Protein AF-A0A660RDM8-F1 (afdb_monomer_lite)

Sequence (123 aa):
MVDLVISIFISTLLMTTLHGKVDPDMLIFAILGGVISHLFTGMRNWGRVLGMVFSLMVNLPKAVFEGFTMVFLRNDETFVIYEKRGLENILKITLTPKSVAVFEDEDGIHSHVLIPRIRRREE

Secondary structure (DSSP, 8-state):
-HHHHHHHHHHHHHHHHHHSS--HHHHHHHHHHHHHHHHHH--TTHHHHHHHHHHHHHHHHHHHHHHHHHHH---EEEEEEEE---HHHHHHHHHSTTEEEEEEETTEEEEEEEEE-------

Foldseek 3Di:
DVQLVVLLVVLLVVLCVVVVDDDPVSSVVSNVRSNVCCVPVVCPCVVVVVVLVVLLVVQQVVQVVLVVVCVVVVAWDKDKDWDADDPSVQSVQCSHHQKHFDDADPGTTIIIGTDGPPPPPPD

Radius of gyration: 20.7 Å; chains: 1; bounding box: 37×32×67 Å

pLDDT: mean 71.92, std 11.52, range [44.16, 90.06]

Structure (mmCIF, N/CA/C/O backbone):
data_AF-A0A660RDM8-F1
#
_entry.id   AF-A0A660RDM8-F1
#
loop_
_atom_site.group_PDB
_atom_site.id
_atom_site.type_symbol
_atom_site.label_atom_id
_atom_site.label_alt_id
_atom_site.label_comp_id
_atom_site.label_asym_id
_atom_site.label_entity_id
_atom_site.label_seq_id
_atom_site.pdbx_PDB_ins_code
_atom_site.Cartn_x
_atom_site.Cartn_y
_atom_site.Cartn_z
_atom_site.occupancy
_atom_site.B_iso_or_equiv
_atom_site.auth_seq_id
_atom_site.auth_comp_id
_atom_site.auth_asym_id
_atom_site.auth_atom_id
_atom_site.pdbx_PDB_model_num
ATOM 1 N N . MET A 1 1 ? 15.289 14.121 -8.879 1.00 71.06 1 MET A N 1
ATOM 2 C CA . MET A 1 1 ? 16.180 12.957 -9.098 1.00 71.06 1 MET A CA 1
ATOM 3 C C . MET A 1 1 ? 15.797 11.784 -8.200 1.00 71.06 1 MET A C 1
ATOM 5 O O . MET A 1 1 ? 15.533 10.721 -8.737 1.00 71.06 1 MET A O 1
ATOM 9 N N . VAL A 1 2 ? 15.671 11.970 -6.879 1.00 76.38 2 VAL A N 1
ATOM 10 C CA . VAL A 1 2 ? 15.235 10.905 -5.946 1.00 76.38 2 VAL A CA 1
ATOM 11 C C . VAL A 1 2 ? 13.849 10.338 -6.299 1.00 76.38 2 VAL A C 1
ATOM 13 O O . VAL A 1 2 ? 13.702 9.128 -6.417 1.00 76.38 2 VAL A O 1
ATOM 16 N N . ASP A 1 3 ? 12.861 11.192 -6.578 1.00 76.44 3 ASP A N 1
ATOM 17 C CA . ASP A 1 3 ? 11.496 10.748 -6.917 1.00 76.44 3 ASP A CA 1
ATOM 18 C C . ASP A 1 3 ? 11.413 9.938 -8.220 1.00 76.44 3 ASP A C 1
ATOM 20 O O . ASP A 1 3 ? 10.570 9.051 -8.352 1.00 76.44 3 ASP A O 1
ATOM 24 N N . LEU A 1 4 ? 12.302 10.217 -9.178 1.00 81.75 4 LEU A N 1
ATOM 25 C CA . LEU A 1 4 ? 12.405 9.460 -10.427 1.00 81.75 4 LEU A CA 1
ATOM 26 C C . LEU A 1 4 ? 12.932 8.049 -10.153 1.00 81.75 4 LEU A C 1
ATOM 28 O O . LEU A 1 4 ? 12.370 7.078 -10.647 1.00 81.75 4 LEU A O 1
ATOM 32 N N . VAL A 1 5 ? 13.972 7.936 -9.321 1.00 84.25 5 VAL A N 1
ATOM 33 C CA . VAL A 1 5 ? 14.537 6.641 -8.914 1.00 84.25 5 VAL A CA 1
ATOM 34 C C . VAL A 1 5 ? 13.493 5.810 -8.167 1.00 84.25 5 VAL A C 1
ATOM 36 O O . VAL A 1 5 ? 13.333 4.631 -8.465 1.00 84.25 5 VAL A O 1
ATOM 39 N N . ILE A 1 6 ? 12.733 6.427 -7.257 1.00 82.69 6 ILE A N 1
ATOM 40 C CA . ILE A 1 6 ? 11.640 5.760 -6.532 1.00 82.69 6 ILE A CA 1
ATOM 41 C C . ILE A 1 6 ? 10.543 5.297 -7.499 1.00 82.69 6 ILE A C 1
ATOM 43 O O . ILE A 1 6 ? 10.084 4.162 -7.404 1.00 82.69 6 ILE A O 1
ATOM 47 N N . SER A 1 7 ? 10.157 6.139 -8.460 1.00 84.25 7 SER A N 1
ATOM 48 C CA . SER A 1 7 ? 9.122 5.798 -9.447 1.00 84.25 7 SER A CA 1
ATOM 49 C C . SER A 1 7 ? 9.547 4.624 -10.335 1.00 84.25 7 SER A C 1
ATOM 51 O O . SER A 1 7 ? 8.758 3.708 -10.562 1.00 84.25 7 SER A O 1
ATOM 53 N N . ILE A 1 8 ? 10.807 4.607 -10.788 1.00 88.38 8 ILE A N 1
ATOM 54 C CA . ILE A 1 8 ? 11.383 3.482 -11.538 1.00 88.38 8 ILE A CA 1
ATOM 55 C C . ILE A 1 8 ? 11.420 2.227 -10.672 1.00 88.38 8 ILE A C 1
ATOM 57 O O . ILE A 1 8 ? 10.969 1.178 -11.113 1.00 88.38 8 ILE A O 1
ATOM 61 N N . PHE A 1 9 ? 11.881 2.328 -9.426 1.00 88.00 9 PHE A N 1
ATOM 62 C CA . PHE A 1 9 ? 11.943 1.187 -8.518 1.00 88.00 9 PHE A CA 1
ATOM 63 C C . PHE A 1 9 ? 10.568 0.547 -8.286 1.00 88.00 9 PHE A C 1
ATOM 65 O O . PHE A 1 9 ? 10.429 -0.670 -8.394 1.00 88.00 9 PHE A O 1
ATOM 72 N N . ILE A 1 10 ? 9.542 1.356 -8.017 1.00 85.81 10 ILE A N 1
ATOM 73 C CA . ILE A 1 10 ? 8.173 0.874 -7.798 1.00 85.81 10 ILE A CA 1
ATOM 74 C C . ILE A 1 10 ? 7.599 0.265 -9.076 1.00 85.81 10 ILE A C 1
ATOM 76 O O . ILE A 1 10 ? 6.976 -0.794 -9.017 1.00 85.81 10 ILE A O 1
ATOM 80 N N . SER A 1 11 ? 7.831 0.892 -10.232 1.00 86.50 11 SER A N 1
ATOM 81 C CA . SER A 1 11 ? 7.377 0.354 -11.515 1.00 86.50 11 SER A CA 1
ATOM 82 C C . SER A 1 11 ? 8.023 -0.999 -11.818 1.00 86.50 11 SER A C 1
ATOM 84 O O . SER A 1 11 ? 7.318 -1.933 -12.199 1.00 86.50 11 SER A O 1
ATOM 86 N N . THR A 1 12 ? 9.323 -1.147 -11.550 1.00 89.62 12 THR A N 1
ATOM 87 C CA . THR A 1 12 ? 10.030 -2.429 -11.655 1.00 89.62 12 THR A CA 1
ATOM 88 C C . THR A 1 12 ? 9.482 -3.455 -10.682 1.00 89.62 12 THR A C 1
ATOM 90 O O . THR A 1 12 ? 9.180 -4.566 -11.100 1.00 89.62 12 THR A O 1
ATOM 93 N N . LEU A 1 13 ? 9.283 -3.102 -9.412 1.00 89.19 13 LEU A N 1
ATOM 94 C CA . LEU A 1 13 ? 8.731 -4.024 -8.420 1.00 89.19 13 LEU A CA 1
ATOM 95 C C . LEU A 1 13 ? 7.342 -4.537 -8.835 1.00 89.19 13 LEU A C 1
ATOM 97 O O . LEU A 1 13 ? 7.088 -5.743 -8.789 1.00 89.19 13 LEU A O 1
ATOM 101 N N . LEU A 1 14 ? 6.461 -3.636 -9.278 1.00 86.50 14 LEU A N 1
ATOM 102 C CA . LEU A 1 14 ? 5.115 -3.974 -9.742 1.00 86.50 14 LEU A CA 1
ATOM 103 C C . LEU A 1 14 ? 5.157 -4.866 -10.980 1.00 86.50 14 LEU A C 1
ATOM 105 O O . LEU A 1 14 ? 4.501 -5.905 -11.000 1.00 86.50 14 LEU A O 1
ATOM 109 N N . MET A 1 15 ? 5.954 -4.500 -11.986 1.00 85.75 15 MET A N 1
ATOM 110 C CA . MET A 1 15 ? 6.081 -5.297 -13.202 1.00 85.75 15 MET A CA 1
ATOM 111 C C . MET A 1 15 ? 6.675 -6.675 -12.915 1.00 85.75 15 MET A C 1
ATOM 113 O O . MET A 1 15 ? 6.198 -7.650 -13.486 1.00 85.75 15 MET A O 1
ATOM 117 N N . THR A 1 16 ? 7.654 -6.790 -12.009 1.00 87.62 16 THR A N 1
ATOM 118 C CA . THR A 1 16 ? 8.267 -8.084 -11.663 1.00 87.62 16 THR A CA 1
ATOM 119 C C . THR A 1 16 ? 7.253 -8.972 -10.962 1.00 87.62 16 THR A C 1
ATOM 121 O O . THR A 1 16 ? 7.149 -10.157 -11.263 1.00 87.62 16 THR A O 1
ATOM 124 N N . THR A 1 17 ? 6.466 -8.390 -10.055 1.00 87.12 17 THR A N 1
ATOM 125 C CA . THR A 1 17 ? 5.394 -9.103 -9.353 1.00 87.12 17 THR A CA 1
ATOM 126 C C . THR A 1 17 ? 4.307 -9.570 -10.326 1.00 87.12 17 THR A C 1
ATOM 128 O O . THR A 1 17 ? 3.791 -10.673 -10.177 1.00 87.12 17 THR A O 1
ATOM 131 N N . LEU A 1 18 ? 3.984 -8.766 -11.346 1.00 86.62 18 LEU A N 1
ATOM 132 C CA . LEU A 1 18 ? 2.942 -9.078 -12.326 1.00 86.62 18 LEU A CA 1
ATOM 133 C C . LEU A 1 18 ? 3.393 -10.115 -13.368 1.00 86.62 18 LEU A C 1
ATOM 135 O O . LEU A 1 18 ? 2.627 -11.009 -13.713 1.00 86.62 18 LEU A O 1
ATOM 139 N N . HIS A 1 19 ? 4.628 -10.004 -13.866 1.00 84.56 19 HIS A N 1
ATOM 140 C CA . HIS A 1 19 ? 5.195 -10.943 -14.841 1.00 84.56 19 HIS A CA 1
ATOM 141 C C . HIS A 1 19 ? 5.694 -12.244 -14.200 1.00 84.56 19 HIS A C 1
ATOM 143 O O . HIS A 1 19 ? 5.790 -13.264 -14.880 1.00 84.56 19 HIS A O 1
ATOM 149 N N . GLY A 1 20 ? 6.053 -12.226 -12.913 1.00 83.69 20 GLY A N 1
ATOM 150 C CA . GLY A 1 20 ? 6.585 -13.385 -12.189 1.00 83.69 20 GLY A CA 1
ATOM 151 C C . GLY A 1 20 ? 7.969 -13.857 -12.660 1.00 83.69 20 GLY A C 1
ATOM 152 O O . GLY A 1 20 ? 8.469 -14.869 -12.171 1.00 83.69 20 GLY A O 1
ATOM 153 N N . LYS A 1 21 ? 8.592 -13.145 -13.607 1.00 82.62 21 LYS A N 1
ATOM 154 C CA . LYS A 1 21 ? 9.926 -13.405 -14.162 1.00 82.62 21 LYS A CA 1
ATOM 155 C C . LYS A 1 21 ? 10.639 -12.088 -14.436 1.00 82.62 21 LYS A C 1
ATOM 157 O O . LYS A 1 21 ? 9.997 -11.069 -14.689 1.00 82.62 21 LYS A O 1
ATOM 162 N N . VAL A 1 22 ? 11.967 -12.128 -14.370 1.00 83.88 22 VAL A N 1
ATOM 163 C CA . VAL A 1 22 ? 12.829 -10.981 -14.664 1.00 83.88 22 VAL A CA 1
ATOM 164 C C . VAL A 1 22 ? 13.511 -11.237 -15.999 1.00 83.88 22 VAL A C 1
ATOM 166 O O . VAL A 1 22 ? 14.522 -11.933 -16.056 1.00 83.88 22 VAL A O 1
ATOM 169 N N . ASP A 1 23 ? 12.940 -10.665 -17.055 1.00 88.56 23 ASP A N 1
ATOM 170 C CA . ASP A 1 23 ? 13.485 -10.704 -18.411 1.00 88.56 23 ASP A CA 1
ATOM 171 C C . ASP A 1 23 ? 13.974 -9.301 -18.829 1.00 88.56 23 ASP A C 1
ATOM 173 O O . ASP A 1 23 ? 13.461 -8.293 -18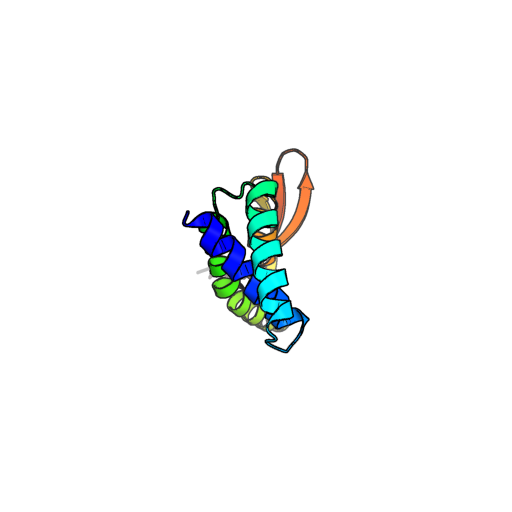.325 1.00 88.56 23 ASP A O 1
ATOM 177 N N . PRO A 1 24 ? 14.950 -9.188 -19.751 1.00 88.31 24 PRO A N 1
ATOM 178 C CA . PRO A 1 24 ? 15.484 -7.894 -20.186 1.00 88.31 24 PRO A CA 1
ATOM 179 C C . PRO A 1 24 ? 14.408 -6.945 -20.729 1.00 88.31 24 PRO A C 1
ATOM 181 O O . PRO A 1 24 ? 14.408 -5.759 -20.404 1.00 88.31 24 PRO A O 1
ATOM 184 N N . ASP A 1 25 ? 13.451 -7.475 -21.490 1.00 87.31 25 ASP A N 1
ATOM 185 C CA . ASP A 1 25 ? 12.360 -6.692 -22.075 1.00 87.31 25 ASP A CA 1
ATOM 186 C C . ASP A 1 25 ? 11.453 -6.113 -20.984 1.00 87.31 25 ASP A C 1
ATOM 188 O O . ASP A 1 25 ? 11.090 -4.937 -21.008 1.00 87.31 25 ASP A O 1
ATOM 192 N N . MET A 1 26 ? 11.154 -6.917 -19.964 1.00 87.81 26 MET A N 1
ATOM 193 C CA . MET A 1 26 ? 10.361 -6.513 -18.808 1.00 87.81 26 MET A CA 1
ATOM 194 C C . MET A 1 26 ? 11.046 -5.386 -18.016 1.00 87.81 26 MET A C 1
ATOM 196 O O . MET A 1 26 ? 10.378 -4.427 -17.620 1.00 87.81 26 MET A O 1
ATOM 200 N N . LEU A 1 27 ? 12.372 -5.442 -17.845 1.00 88.62 27 LEU A N 1
ATOM 201 C CA . LEU A 1 27 ? 13.138 -4.363 -17.211 1.00 88.62 27 LEU A CA 1
ATOM 202 C C . LEU A 1 27 ? 13.059 -3.058 -18.013 1.00 88.62 27 LEU A C 1
ATOM 204 O O . LEU A 1 27 ? 12.904 -1.986 -17.427 1.00 88.62 27 LEU A O 1
ATOM 208 N N . ILE A 1 28 ? 13.113 -3.137 -19.344 1.00 90.06 28 ILE A N 1
ATOM 209 C CA . ILE A 1 28 ? 12.980 -1.969 -20.224 1.00 90.06 28 ILE A CA 1
ATOM 210 C C . ILE A 1 28 ? 11.582 -1.352 -20.084 1.00 90.06 28 ILE A C 1
ATOM 212 O O . ILE A 1 28 ? 11.464 -0.139 -19.884 1.00 90.06 28 ILE A O 1
ATOM 216 N N . PHE A 1 29 ? 10.526 -2.172 -20.116 1.00 87.12 29 PHE A N 1
ATOM 217 C CA . PHE A 1 29 ? 9.149 -1.706 -19.921 1.00 87.12 29 PHE A CA 1
ATOM 218 C C . PHE A 1 29 ? 8.919 -1.106 -18.533 1.00 87.12 29 PHE A C 1
ATOM 220 O O . PHE A 1 29 ? 8.217 -0.104 -18.413 1.00 87.12 29 PHE A O 1
ATOM 227 N N . ALA A 1 30 ? 9.536 -1.664 -17.492 1.00 88.56 30 ALA A N 1
ATOM 228 C CA . ALA A 1 30 ? 9.476 -1.117 -16.144 1.00 88.56 30 ALA A CA 1
ATOM 229 C C . ALA A 1 30 ? 10.171 0.247 -16.021 1.00 88.56 30 ALA A C 1
ATOM 231 O O . ALA A 1 30 ? 9.628 1.169 -15.416 1.00 88.56 30 ALA A O 1
ATOM 232 N N . ILE A 1 31 ? 11.350 0.412 -16.626 1.00 89.69 31 ILE A N 1
ATOM 233 C CA . ILE A 1 31 ? 12.058 1.698 -16.621 1.00 89.69 31 ILE A CA 1
ATOM 234 C C . ILE A 1 31 ? 11.244 2.750 -17.382 1.00 89.69 31 ILE A C 1
ATOM 236 O O . ILE A 1 31 ? 11.030 3.846 -16.864 1.00 89.69 31 ILE A O 1
ATOM 240 N N . LEU A 1 32 ? 10.731 2.409 -18.569 1.00 88.00 32 LEU A N 1
ATOM 241 C CA . LEU A 1 32 ? 9.844 3.280 -19.346 1.00 88.00 32 LEU A CA 1
ATOM 242 C C . LEU A 1 32 ? 8.585 3.649 -18.554 1.00 88.00 32 LEU A C 1
ATOM 244 O O . LEU A 1 32 ? 8.241 4.827 -18.468 1.00 88.00 32 LEU A O 1
ATOM 248 N N . GLY A 1 33 ? 7.938 2.669 -17.923 1.00 84.50 33 GLY A N 1
ATOM 249 C CA . GLY A 1 33 ? 6.767 2.872 -17.072 1.00 84.50 33 GLY A CA 1
ATOM 250 C C . GLY A 1 33 ? 7.055 3.796 -15.891 1.00 84.50 33 GLY A C 1
ATOM 251 O O . GLY A 1 33 ? 6.281 4.713 -15.628 1.00 84.50 33 GLY A O 1
ATOM 252 N N . GLY A 1 34 ? 8.199 3.629 -15.228 1.00 85.00 34 GLY A N 1
ATOM 253 C CA . GLY A 1 34 ? 8.638 4.488 -14.131 1.00 85.00 34 GLY A CA 1
ATOM 254 C C . GLY A 1 34 ? 8.918 5.929 -14.556 1.00 85.00 34 GLY A C 1
ATOM 255 O O . GLY A 1 34 ? 8.526 6.861 -13.852 1.00 85.00 34 GLY A O 1
ATOM 256 N N . VAL A 1 35 ? 9.546 6.128 -15.720 1.00 86.00 35 VAL A N 1
ATOM 257 C CA . VAL A 1 35 ? 9.805 7.460 -16.294 1.00 86.00 35 VAL A CA 1
ATOM 258 C C . VAL A 1 35 ? 8.496 8.142 -16.696 1.00 86.00 35 VAL A C 1
ATOM 260 O O . VAL A 1 35 ? 8.271 9.293 -16.323 1.00 86.00 35 VAL A O 1
ATOM 263 N N . ILE A 1 36 ? 7.606 7.435 -17.398 1.00 83.88 36 ILE A N 1
ATOM 264 C CA . ILE A 1 36 ? 6.284 7.948 -17.786 1.00 83.88 36 ILE A CA 1
ATOM 265 C C . ILE A 1 36 ? 5.475 8.282 -16.530 1.00 83.88 36 ILE A C 1
ATOM 267 O O . ILE A 1 36 ? 4.978 9.396 -16.395 1.00 83.88 36 ILE A O 1
ATOM 271 N N . SER A 1 37 ? 5.408 7.370 -15.560 1.00 78.44 37 SER A N 1
ATOM 272 C CA . SER A 1 37 ? 4.720 7.615 -14.293 1.00 78.44 37 SER A CA 1
ATOM 273 C C . SER A 1 37 ? 5.276 8.856 -13.605 1.00 78.44 37 SER A C 1
ATOM 275 O O . SER A 1 37 ? 4.496 9.699 -13.180 1.00 78.44 37 SER A O 1
ATOM 277 N N . HIS A 1 38 ? 6.597 9.035 -13.541 1.00 79.75 38 HIS A N 1
ATOM 278 C CA . HIS A 1 38 ? 7.202 10.221 -12.934 1.00 79.75 38 HIS A CA 1
ATOM 279 C C . HIS A 1 38 ? 6.783 11.526 -13.632 1.00 79.75 38 HIS A C 1
ATOM 281 O O . HIS A 1 38 ? 6.434 12.495 -12.956 1.00 79.75 38 HIS A O 1
ATOM 287 N N . LEU A 1 39 ? 6.773 11.538 -14.969 1.00 80.38 39 LEU A N 1
ATOM 288 C CA . LEU A 1 39 ? 6.391 12.704 -15.769 1.00 80.38 39 LEU A CA 1
ATOM 289 C C . LEU A 1 39 ? 4.904 13.061 -15.624 1.00 80.38 39 LEU A C 1
ATOM 291 O O . LEU A 1 39 ? 4.570 14.241 -15.574 1.00 80.38 39 LEU A O 1
ATOM 295 N N . PHE A 1 40 ? 4.022 12.062 -15.535 1.00 74.00 40 PHE A N 1
ATOM 296 C CA . PHE A 1 40 ? 2.570 12.274 -15.508 1.00 74.00 40 PHE A CA 1
ATOM 297 C C . PHE A 1 40 ? 1.977 12.395 -14.100 1.00 74.00 40 PHE A C 1
ATOM 299 O O . PHE A 1 40 ? 0.990 13.103 -13.92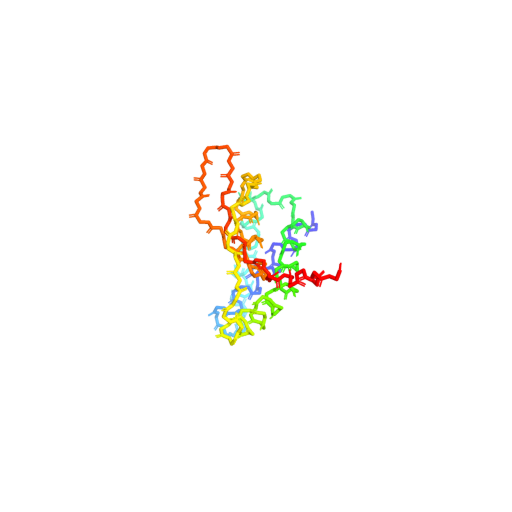0 1.00 74.00 40 PHE A O 1
ATOM 306 N N . THR A 1 41 ? 2.543 11.728 -13.090 1.00 68.44 41 THR A N 1
ATOM 307 C CA . THR A 1 41 ? 1.962 11.730 -11.734 1.00 68.44 41 THR A CA 1
ATOM 308 C C . THR A 1 41 ? 2.491 12.834 -10.833 1.00 68.44 41 THR A C 1
ATOM 310 O O . THR A 1 41 ? 1.856 13.111 -9.818 1.00 68.44 41 THR A O 1
ATOM 313 N N . GLY A 1 42 ? 3.620 13.480 -11.165 1.00 59.44 42 GLY A N 1
ATOM 314 C CA . GLY A 1 42 ? 4.143 14.622 -10.401 1.00 59.44 42 GLY A CA 1
ATOM 315 C C . GLY A 1 42 ? 4.197 14.382 -8.885 1.00 59.44 42 GLY A C 1
ATOM 316 O O . GLY A 1 42 ? 4.047 15.325 -8.105 1.00 59.44 42 GLY A O 1
ATOM 317 N N . MET A 1 43 ? 4.334 13.119 -8.452 1.00 59.09 43 MET A N 1
ATOM 318 C CA . MET A 1 43 ? 4.190 12.709 -7.056 1.00 59.09 43 MET A CA 1
ATOM 319 C C . MET A 1 43 ? 5.380 13.226 -6.247 1.00 59.09 43 MET A C 1
ATOM 321 O O . MET A 1 43 ? 6.399 12.564 -6.085 1.00 59.09 43 MET A O 1
ATOM 325 N N . ARG A 1 44 ? 5.237 14.448 -5.734 1.00 59.81 44 ARG A N 1
ATOM 326 C CA . ARG A 1 44 ? 6.275 15.179 -4.995 1.00 59.81 44 ARG A CA 1
ATOM 327 C C . ARG A 1 44 ? 6.418 14.732 -3.531 1.00 59.81 44 ARG A C 1
ATOM 329 O O . ARG A 1 44 ? 7.281 15.237 -2.828 1.00 59.81 44 ARG A O 1
ATOM 336 N N . ASN A 1 45 ? 5.578 13.803 -3.058 1.00 66.12 45 ASN A N 1
ATOM 337 C CA . ASN A 1 45 ? 5.473 13.422 -1.641 1.00 66.12 45 ASN A CA 1
ATOM 338 C C . ASN A 1 45 ? 5.494 11.900 -1.408 1.00 66.12 45 ASN A C 1
ATOM 340 O O . ASN A 1 45 ? 4.734 11.389 -0.581 1.00 66.12 45 ASN A O 1
ATOM 344 N N . TRP A 1 46 ? 6.381 11.166 -2.085 1.00 67.50 46 TRP A N 1
ATOM 345 C CA . TRP A 1 46 ? 6.576 9.729 -1.837 1.00 67.50 46 TRP A CA 1
ATOM 346 C C . TRP A 1 46 ? 6.833 9.399 -0.361 1.00 67.50 46 TRP A C 1
ATOM 348 O O . TRP A 1 46 ? 6.347 8.384 0.128 1.00 67.50 46 TRP A O 1
ATOM 358 N N . GLY A 1 47 ? 7.494 10.289 0.387 1.00 68.56 47 GLY A N 1
ATOM 359 C CA . GLY A 1 47 ? 7.690 10.123 1.831 1.00 68.56 47 GLY A CA 1
ATOM 360 C C . GLY A 1 47 ? 6.383 10.030 2.632 1.00 68.56 47 GLY A C 1
ATOM 361 O O . GLY A 1 47 ? 6.290 9.225 3.556 1.00 68.56 47 GLY A O 1
ATOM 362 N N . ARG A 1 48 ? 5.341 10.786 2.253 1.00 70.69 48 ARG A N 1
ATOM 363 C CA . ARG A 1 48 ? 4.024 10.713 2.912 1.00 70.69 48 ARG A CA 1
ATOM 364 C C . ARG A 1 48 ? 3.324 9.391 2.592 1.00 70.69 48 ARG A C 1
ATOM 366 O O . ARG A 1 48 ? 2.790 8.759 3.496 1.00 70.69 48 ARG A O 1
ATOM 373 N N . VAL A 1 49 ? 3.377 8.955 1.332 1.00 70.12 49 VAL A N 1
ATOM 374 C CA . VAL A 1 49 ? 2.780 7.684 0.887 1.00 70.12 49 VAL A CA 1
ATOM 375 C C . VAL A 1 49 ? 3.461 6.497 1.568 1.00 70.12 49 VAL A C 1
ATOM 377 O O . VAL A 1 49 ? 2.784 5.638 2.122 1.00 70.12 49 VAL A O 1
ATOM 380 N N . LEU A 1 50 ? 4.795 6.475 1.606 1.00 73.88 50 LEU A N 1
ATOM 381 C CA . LEU A 1 50 ? 5.562 5.429 2.286 1.00 73.88 50 LEU A CA 1
ATOM 382 C C . LEU A 1 50 ? 5.286 5.397 3.794 1.00 73.88 50 LEU A C 1
ATOM 384 O O . LEU A 1 50 ? 5.102 4.319 4.354 1.00 73.88 50 LEU A O 1
ATOM 388 N N . GLY A 1 51 ? 5.192 6.563 4.441 1.00 75.88 51 GLY A N 1
ATOM 389 C CA . GLY A 1 51 ? 4.805 6.654 5.851 1.00 75.88 51 GLY A CA 1
ATOM 390 C C . GLY A 1 51 ? 3.399 6.107 6.113 1.00 75.88 51 GLY A C 1
ATOM 391 O O . GLY A 1 51 ? 3.184 5.399 7.097 1.00 75.88 51 GLY A O 1
ATOM 392 N N . MET A 1 52 ? 2.453 6.368 5.205 1.00 73.75 52 MET A N 1
ATOM 393 C CA . MET A 1 52 ? 1.103 5.809 5.269 1.00 73.75 52 MET A CA 1
ATOM 394 C C . MET A 1 52 ? 1.124 4.283 5.121 1.00 73.75 52 MET A C 1
ATOM 396 O O . MET A 1 52 ? 0.557 3.594 5.962 1.00 73.75 52 MET A O 1
ATOM 400 N N . VAL A 1 53 ? 1.822 3.745 4.114 1.00 77.81 53 VAL A N 1
ATOM 401 C CA . VAL A 1 53 ? 1.943 2.291 3.889 1.00 77.81 53 VAL A CA 1
ATOM 402 C C . VAL A 1 53 ? 2.577 1.594 5.092 1.00 77.81 53 VAL A C 1
ATOM 404 O O . VAL A 1 53 ? 2.075 0.563 5.534 1.00 77.81 53 VAL A O 1
ATOM 407 N N . PHE A 1 54 ? 3.640 2.165 5.660 1.00 79.00 54 PHE A N 1
ATOM 408 C CA . PHE A 1 54 ? 4.285 1.617 6.851 1.00 79.00 54 PHE A CA 1
ATOM 409 C C . PHE A 1 54 ? 3.341 1.611 8.059 1.00 79.00 54 PHE A C 1
ATOM 411 O O . PHE A 1 54 ? 3.199 0.587 8.724 1.00 79.00 54 PHE A O 1
ATOM 418 N N . SER A 1 55 ? 2.646 2.726 8.310 1.00 76.31 55 SER A N 1
ATOM 419 C CA . SER A 1 55 ? 1.644 2.814 9.378 1.00 76.31 55 SER A CA 1
ATOM 420 C C . SER A 1 55 ? 0.541 1.766 9.205 1.00 76.31 55 SER A C 1
ATOM 422 O O . SER A 1 55 ? 0.172 1.089 10.164 1.00 76.31 55 SER A O 1
ATOM 424 N N . LEU A 1 56 ? 0.061 1.563 7.975 1.00 78.25 56 LEU A N 1
ATOM 425 C CA . LEU A 1 56 ? -0.924 0.527 7.677 1.00 78.25 56 LEU A CA 1
ATOM 426 C C . LEU A 1 56 ? -0.367 -0.873 7.938 1.00 78.25 56 LEU A C 1
ATOM 428 O O . LEU A 1 56 ? -1.016 -1.646 8.629 1.00 78.25 56 LEU A O 1
ATOM 432 N N . MET A 1 57 ? 0.839 -1.193 7.465 1.00 78.81 57 MET A N 1
ATOM 433 C CA . MET A 1 57 ? 1.465 -2.508 7.668 1.00 78.81 57 MET A CA 1
ATOM 434 C C . MET A 1 57 ? 1.691 -2.853 9.144 1.00 78.81 57 MET A C 1
ATOM 436 O O . MET A 1 57 ? 1.591 -4.019 9.511 1.00 78.81 57 MET A O 1
ATOM 440 N N . VAL A 1 58 ? 1.980 -1.864 9.995 1.00 79.38 58 VAL A N 1
ATOM 441 C CA . VAL A 1 58 ? 2.156 -2.077 11.441 1.00 79.38 58 VAL A CA 1
ATOM 442 C C . VAL A 1 58 ? 0.812 -2.261 12.152 1.00 79.38 58 VAL A C 1
ATOM 444 O O . VAL A 1 58 ? 0.702 -3.087 13.058 1.00 7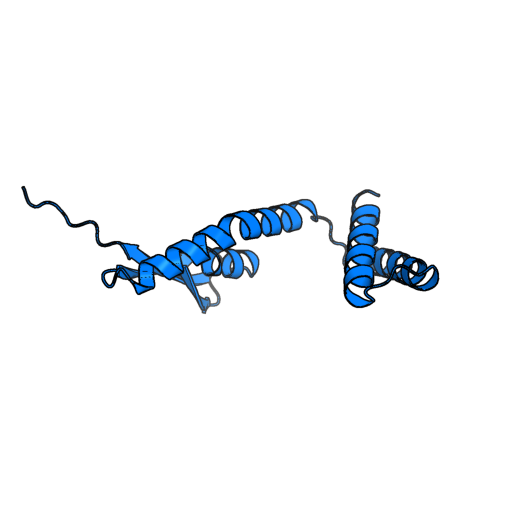9.38 58 VAL A O 1
ATOM 447 N N . ASN A 1 59 ? -0.221 -1.522 11.742 1.00 73.94 59 ASN A N 1
ATOM 448 C CA . ASN A 1 59 ? -1.530 -1.560 12.396 1.00 73.94 59 ASN A CA 1
ATOM 449 C C . ASN A 1 59 ? -2.422 -2.716 11.912 1.00 73.94 59 ASN A C 1
ATOM 451 O O . ASN A 1 59 ? -3.197 -3.243 12.711 1.00 73.94 59 ASN A O 1
ATOM 455 N N . LEU A 1 60 ? -2.273 -3.167 10.659 1.00 78.06 60 LEU A N 1
ATOM 456 C CA . LEU A 1 60 ? -3.091 -4.232 10.061 1.00 78.06 60 LEU A CA 1
ATOM 457 C C . LEU A 1 60 ? -3.076 -5.534 10.879 1.00 78.06 60 LEU A C 1
ATOM 459 O O . LEU A 1 60 ? -4.149 -6.046 11.193 1.00 78.06 60 LEU A O 1
ATOM 463 N N . PRO A 1 61 ? -1.908 -6.092 11.267 1.00 79.62 61 PRO A N 1
ATOM 464 C CA . PRO A 1 61 ? -1.868 -7.354 11.997 1.00 79.62 61 PRO A CA 1
ATOM 465 C C . PRO A 1 61 ? -2.558 -7.225 13.353 1.00 79.62 61 PRO A C 1
ATOM 467 O O . PRO A 1 61 ? -3.346 -8.087 13.732 1.00 79.62 61 PRO A O 1
ATOM 470 N N . LYS A 1 62 ? -2.320 -6.112 14.058 1.00 77.62 62 LYS A N 1
ATOM 471 C CA . LYS A 1 62 ? -2.970 -5.819 15.338 1.00 77.62 62 LYS A CA 1
ATOM 472 C C . LYS A 1 62 ? -4.489 -5.716 15.178 1.00 77.62 62 LYS A C 1
ATOM 474 O O . LYS A 1 62 ? -5.213 -6.273 15.997 1.00 77.62 62 LYS A O 1
ATOM 479 N N . ALA A 1 63 ? -4.965 -5.077 14.108 1.00 71.62 63 ALA A N 1
ATOM 480 C CA . ALA A 1 63 ? -6.390 -4.961 13.808 1.00 71.62 63 ALA A CA 1
ATOM 481 C C . ALA A 1 63 ? -7.035 -6.324 13.542 1.00 71.62 63 ALA A C 1
ATOM 483 O O . ALA A 1 63 ? -8.115 -6.597 14.060 1.00 71.62 63 ALA A O 1
ATOM 484 N N . VAL A 1 64 ? -6.348 -7.209 12.816 1.00 77.44 64 VAL A N 1
ATOM 485 C CA . VAL A 1 64 ? -6.811 -8.583 12.575 1.00 77.44 64 VAL A CA 1
ATOM 486 C C . VAL A 1 64 ? -6.871 -9.382 13.880 1.00 77.44 64 VAL A C 1
ATOM 488 O O . VAL A 1 64 ? -7.887 -10.015 14.157 1.00 77.44 64 VAL A O 1
ATOM 491 N N . PHE A 1 65 ? -5.825 -9.332 14.712 1.00 78.06 65 PHE A N 1
ATOM 492 C CA . PHE A 1 65 ? -5.800 -10.049 15.992 1.00 78.06 65 PHE A CA 1
ATOM 493 C C . PHE A 1 65 ? -6.876 -9.556 16.964 1.00 78.06 65 PHE A C 1
ATOM 495 O O . PHE A 1 65 ? -7.570 -10.371 17.569 1.00 78.06 65 PHE A O 1
ATOM 502 N N . GLU A 1 66 ? -7.046 -8.242 17.106 1.00 69.38 66 GLU A N 1
ATOM 503 C CA . GLU A 1 66 ? -8.094 -7.676 17.960 1.00 69.38 66 GLU A CA 1
ATOM 504 C C . GLU A 1 66 ? -9.499 -7.930 17.398 1.00 69.38 66 GLU A C 1
ATOM 506 O O . GLU A 1 66 ? -10.414 -8.225 18.161 1.00 69.38 66 GLU A O 1
ATOM 511 N N . GLY A 1 67 ? -9.670 -7.917 16.073 1.00 64.38 67 GLY A N 1
ATOM 512 C CA . GLY A 1 67 ? -10.918 -8.332 15.433 1.00 64.38 67 GLY A CA 1
ATOM 513 C C . GLY A 1 67 ? -11.275 -9.786 15.752 1.00 64.38 67 GLY A C 1
ATOM 514 O O . GLY A 1 67 ? -12.420 -10.082 16.091 1.00 64.38 67 GLY A O 1
ATOM 515 N N . PHE A 1 68 ? -10.291 -10.692 15.740 1.00 68.00 68 PHE A N 1
ATOM 516 C CA . PHE A 1 68 ? -10.493 -12.080 16.160 1.00 68.00 68 PHE A CA 1
ATOM 517 C C . PHE A 1 68 ? -10.893 -12.191 17.634 1.00 68.00 68 PHE A C 1
ATOM 519 O O . PHE A 1 68 ? -11.827 -12.926 17.943 1.00 68.00 68 PHE A O 1
ATOM 526 N N . THR A 1 69 ? -10.240 -11.471 18.553 1.00 67.44 69 THR A N 1
ATOM 527 C CA . THR A 1 69 ? -10.586 -11.543 19.987 1.00 67.44 69 THR A CA 1
ATOM 528 C C . THR A 1 69 ? -11.964 -10.956 20.291 1.00 67.44 69 THR A C 1
ATOM 530 O O . THR A 1 69 ? -12.651 -11.455 21.182 1.00 67.44 69 THR A O 1
ATOM 533 N N . MET A 1 70 ? -12.419 -9.969 19.518 1.00 63.53 70 MET A N 1
ATOM 534 C CA . MET A 1 70 ? -13.763 -9.390 19.626 1.00 63.53 70 MET A CA 1
ATOM 535 C C . MET A 1 70 ? -14.883 -10.357 19.243 1.00 63.53 70 MET A C 1
ATOM 537 O O . MET A 1 70 ? -15.936 -10.333 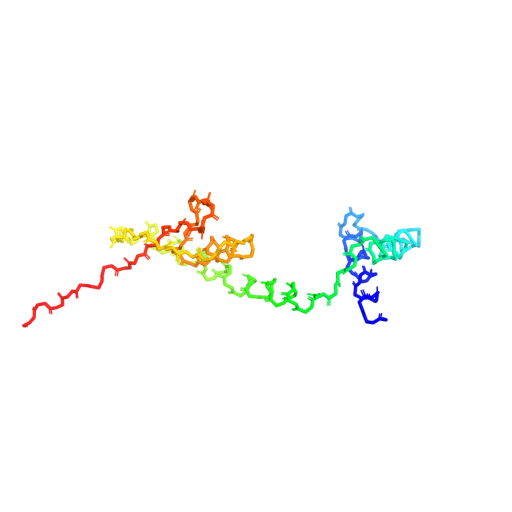19.873 1.00 63.53 70 MET A O 1
ATOM 541 N N . VAL A 1 71 ? -14.660 -11.266 18.286 1.00 63.47 71 VAL A N 1
ATOM 542 C CA . VAL A 1 71 ? -15.631 -12.338 17.982 1.00 63.47 71 VAL A CA 1
ATOM 543 C C . VAL A 1 71 ? -15.911 -13.196 19.226 1.00 63.47 71 VAL A C 1
ATOM 545 O O . VAL A 1 71 ? -17.025 -13.690 19.404 1.00 63.47 71 VAL A O 1
ATOM 548 N N . PHE A 1 72 ? -14.929 -13.327 20.124 1.00 60.59 72 PHE A N 1
ATOM 549 C CA . PHE A 1 72 ? -15.060 -14.075 21.376 1.00 60.59 72 PHE A CA 1
ATOM 550 C C . PHE A 1 72 ? -15.509 -13.213 22.572 1.00 60.59 72 PHE A C 1
ATOM 552 O O . PHE A 1 72 ? -16.068 -13.747 23.531 1.00 60.59 72 PHE A O 1
ATOM 559 N N . LEU A 1 73 ? -15.316 -11.890 22.529 1.00 59.34 73 LEU A N 1
ATOM 560 C CA . LEU A 1 73 ? -15.657 -10.940 23.595 1.00 59.34 73 LEU A CA 1
ATOM 561 C C . LEU A 1 73 ? -16.897 -10.119 23.205 1.00 59.34 73 LEU A C 1
ATOM 563 O O . LEU A 1 73 ? -16.822 -9.007 22.700 1.00 59.34 73 LEU A O 1
ATOM 567 N N . ARG A 1 74 ? -18.078 -10.692 23.450 1.00 55.03 74 ARG A N 1
ATOM 568 C CA . ARG A 1 74 ? -19.394 -10.167 23.044 1.00 55.03 74 ARG A CA 1
ATOM 569 C C . ARG A 1 74 ? -19.900 -9.011 23.930 1.00 55.03 74 ARG A C 1
ATOM 571 O O . ARG A 1 74 ? -20.986 -9.130 24.495 1.00 55.03 74 ARG A O 1
ATOM 578 N N . ASN A 1 75 ? -19.121 -7.946 24.142 1.00 53.75 75 ASN A N 1
ATOM 579 C CA . ASN A 1 75 ? -19.506 -6.911 25.118 1.00 53.75 75 ASN A CA 1
ATOM 580 C C . ASN A 1 75 ? -19.017 -5.480 24.826 1.00 53.75 75 ASN A C 1
ATOM 582 O O . ASN A 1 75 ? -18.647 -4.757 25.755 1.00 53.75 75 ASN A O 1
ATOM 586 N N . A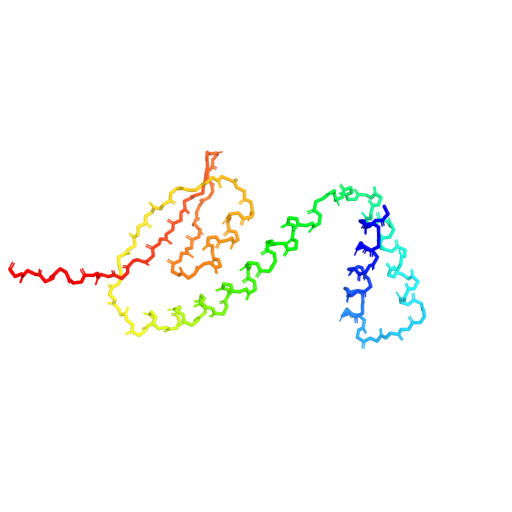SP A 1 76 ? -19.048 -5.061 23.561 1.00 57.97 76 ASP A N 1
ATOM 587 C CA . ASP A 1 76 ? -18.535 -3.749 23.153 1.00 57.97 76 ASP A CA 1
ATOM 588 C C . ASP A 1 76 ? -19.667 -2.798 22.728 1.00 57.97 76 ASP A C 1
ATOM 590 O O . ASP A 1 76 ? -20.621 -3.192 22.055 1.00 57.97 76 ASP A O 1
ATOM 594 N N . GLU A 1 77 ? -19.560 -1.534 23.149 1.00 57.22 77 GLU A N 1
ATOM 595 C CA . GLU A 1 77 ? -20.461 -0.446 22.756 1.00 57.22 77 GLU A CA 1
ATOM 596 C C . GLU A 1 77 ? -19.893 0.267 21.519 1.00 57.22 77 GLU A C 1
ATOM 598 O O . GLU A 1 77 ? -18.685 0.499 21.421 1.00 57.22 77 GLU A O 1
ATOM 603 N N . THR A 1 78 ? -20.761 0.606 20.562 1.00 56.31 78 THR A N 1
ATOM 604 C CA . THR A 1 78 ? -20.389 1.320 19.332 1.00 56.31 78 THR A CA 1
ATOM 605 C C . THR A 1 78 ? -20.599 2.823 19.485 1.00 56.31 78 THR A C 1
ATOM 607 O O . THR A 1 78 ? -21.722 3.262 19.733 1.00 56.31 78 THR A O 1
ATOM 610 N N . PHE A 1 79 ? -19.549 3.607 19.252 1.00 59.28 79 PHE A N 1
ATOM 611 C CA . PHE A 1 79 ? -19.581 5.071 19.242 1.00 59.28 79 PHE A CA 1
ATOM 612 C C . PHE A 1 79 ? -19.358 5.605 17.831 1.00 59.28 79 PHE A C 1
ATOM 614 O O . PHE A 1 79 ? -18.609 5.004 17.065 1.00 59.28 79 PHE A O 1
ATOM 621 N N . VAL A 1 80 ? -19.977 6.740 17.497 1.00 60.41 80 VAL A N 1
ATOM 622 C CA . VAL A 1 80 ? -19.750 7.430 16.219 1.00 60.41 80 VAL A CA 1
ATOM 623 C C . VAL A 1 80 ? -18.768 8.580 16.443 1.00 60.41 80 VAL A C 1
ATOM 625 O O . VAL A 1 80 ? -19.071 9.499 17.202 1.00 60.41 80 VAL A O 1
ATOM 628 N N . ILE A 1 81 ? -17.597 8.527 15.803 1.00 66.44 81 ILE A N 1
ATOM 629 C CA . ILE A 1 81 ? -16.562 9.570 15.876 1.00 66.44 81 ILE A CA 1
ATOM 630 C C . ILE A 1 81 ? -16.416 10.241 14.513 1.00 66.44 81 ILE A C 1
ATOM 632 O O . ILE A 1 81 ? -16.435 9.576 13.475 1.00 66.44 81 ILE A O 1
ATOM 636 N N . TYR A 1 82 ? -16.269 11.564 14.539 1.00 64.31 82 TYR A N 1
ATOM 637 C CA . TYR A 1 82 ? -16.119 12.403 13.362 1.00 64.31 82 TYR A CA 1
ATOM 638 C C . TYR A 1 82 ? -14.646 12.717 13.087 1.00 64.31 82 TYR A C 1
ATOM 640 O O . TYR A 1 82 ? -13.965 13.296 13.935 1.00 64.31 82 TYR A O 1
ATOM 648 N N . GLU A 1 83 ? -14.161 12.369 11.898 1.00 67.69 83 GLU A N 1
ATOM 649 C CA . GLU A 1 83 ? -12.791 12.646 11.466 1.00 67.69 83 GLU A CA 1
ATOM 650 C C . GLU A 1 83 ? -12.727 13.505 10.202 1.00 67.69 83 GLU A C 1
ATOM 652 O O . GLU A 1 83 ? -13.663 13.595 9.410 1.00 67.69 83 GLU A O 1
ATOM 657 N N . LYS A 1 84 ? -11.581 14.164 10.004 1.00 71.50 84 LYS A N 1
ATOM 658 C CA . LYS A 1 84 ? -11.352 15.044 8.856 1.00 71.50 84 LYS A CA 1
ATOM 659 C C . LYS A 1 84 ? -11.376 14.249 7.549 1.00 71.50 84 LYS A C 1
ATOM 661 O O . LYS A 1 84 ? -10.780 13.177 7.457 1.00 71.50 84 LYS A O 1
ATOM 666 N N . ARG A 1 85 ? -11.983 14.828 6.516 1.00 65.50 85 ARG A N 1
ATOM 667 C CA . ARG A 1 85 ? -12.120 14.228 5.185 1.00 65.50 85 ARG A CA 1
ATOM 668 C C . ARG A 1 85 ? -10.778 13.862 4.536 1.00 65.50 85 ARG A C 1
ATOM 670 O O . ARG A 1 85 ? -9.805 14.617 4.629 1.00 65.50 85 ARG A O 1
ATOM 677 N N . GLY A 1 86 ? -10.749 12.720 3.849 1.00 68.88 86 GLY A N 1
ATOM 678 C CA . GLY A 1 86 ? -9.616 12.268 3.041 1.00 68.88 86 GLY A CA 1
ATOM 679 C C . GLY A 1 86 ? -9.476 10.746 2.979 1.00 68.88 86 GLY A C 1
ATOM 680 O O . GLY A 1 86 ? -9.563 10.068 4.001 1.00 68.88 86 GLY A O 1
ATOM 681 N N . LEU A 1 87 ? -9.174 10.216 1.787 1.00 71.25 87 LEU A N 1
ATOM 682 C CA . LEU A 1 87 ? -8.972 8.778 1.539 1.00 71.25 87 LEU A CA 1
ATOM 683 C C . LEU A 1 87 ? -7.948 8.141 2.495 1.00 71.25 87 LEU A C 1
ATOM 685 O O . LEU A 1 87 ? -8.130 7.016 2.952 1.00 71.25 87 LEU A O 1
ATOM 689 N N . GLU A 1 88 ? -6.888 8.880 2.830 1.00 67.44 88 GLU A N 1
ATOM 690 C CA . GLU A 1 88 ? -5.881 8.461 3.811 1.00 67.44 88 GLU A CA 1
ATOM 691 C C . GLU A 1 88 ? -6.501 8.187 5.190 1.00 67.44 88 GLU A C 1
ATOM 693 O O . GLU A 1 88 ? -6.137 7.208 5.837 1.00 67.44 88 GLU A O 1
ATOM 698 N N . ASN A 1 89 ? -7.459 9.008 5.627 1.00 69.25 89 ASN A N 1
ATOM 699 C CA . ASN A 1 89 ? -8.127 8.834 6.914 1.00 69.25 89 ASN A CA 1
ATOM 700 C C . ASN A 1 89 ? -9.147 7.697 6.862 1.00 69.25 89 ASN A C 1
ATOM 702 O O . ASN A 1 89 ? -9.170 6.891 7.781 1.00 69.25 89 ASN A O 1
ATOM 706 N N . ILE A 1 90 ? -9.897 7.536 5.764 1.00 73.19 90 ILE A N 1
ATOM 707 C CA . ILE A 1 90 ? -10.802 6.382 5.588 1.00 73.19 90 ILE A CA 1
ATOM 708 C C . ILE A 1 90 ? -10.024 5.070 5.735 1.00 73.19 90 ILE A C 1
ATOM 710 O O . ILE A 1 90 ? -10.434 4.176 6.480 1.00 73.19 90 ILE A O 1
ATOM 714 N N . LEU A 1 91 ? -8.877 4.972 5.054 1.00 70.31 91 LEU A N 1
ATOM 715 C CA . LEU A 1 91 ? -8.005 3.803 5.121 1.00 70.31 91 LEU A CA 1
ATOM 716 C C . LEU A 1 91 ? -7.420 3.621 6.522 1.00 70.31 91 LEU A C 1
ATOM 718 O O . LEU A 1 91 ? -7.444 2.510 7.037 1.00 70.31 91 LEU A O 1
ATOM 722 N N . LYS A 1 92 ? -6.935 4.687 7.167 1.00 72.19 92 LYS A N 1
ATOM 723 C CA . LYS A 1 92 ? -6.410 4.601 8.537 1.00 72.19 92 LYS A CA 1
ATOM 724 C C . LYS A 1 92 ? -7.470 4.149 9.534 1.00 72.19 92 LYS A C 1
ATOM 726 O O . LYS A 1 92 ? -7.192 3.224 10.284 1.00 72.19 92 LYS A O 1
ATOM 731 N N . ILE A 1 93 ? -8.659 4.748 9.526 1.00 70.50 93 ILE A N 1
ATOM 732 C CA . ILE A 1 93 ? -9.768 4.403 10.426 1.00 70.50 93 ILE A CA 1
ATOM 733 C C . ILE A 1 93 ? -10.158 2.939 10.227 1.00 70.50 93 ILE A C 1
ATOM 735 O O . ILE A 1 93 ? -10.192 2.177 11.183 1.00 70.50 93 ILE A O 1
ATOM 739 N N . THR A 1 94 ? -10.415 2.526 8.986 1.00 68.69 94 THR A N 1
ATOM 740 C CA . THR A 1 94 ? -10.923 1.175 8.689 1.00 68.69 94 THR A CA 1
ATOM 741 C C . THR A 1 94 ? -9.887 0.083 8.955 1.00 68.69 94 THR A C 1
ATOM 743 O O . THR A 1 94 ? -10.236 -1.058 9.239 1.00 68.69 94 THR A O 1
ATOM 746 N N . LEU A 1 95 ? -8.600 0.420 8.855 1.00 69.94 95 LEU A N 1
ATOM 747 C CA . LEU A 1 95 ? -7.494 -0.500 9.119 1.00 69.94 95 LEU A CA 1
ATOM 748 C C . LEU A 1 95 ? -6.954 -0.389 10.553 1.00 69.94 95 LEU A C 1
ATOM 750 O O . LEU A 1 95 ? -6.038 -1.127 10.920 1.00 69.94 95 LEU A O 1
ATOM 754 N N . THR A 1 96 ? -7.511 0.511 11.367 1.00 68.69 96 THR A N 1
ATOM 755 C CA . THR A 1 96 ? -7.237 0.595 12.802 1.00 68.69 96 THR A CA 1
ATOM 756 C C . THR A 1 96 ? -8.126 -0.417 13.529 1.00 68.69 96 THR A C 1
ATOM 758 O O . THR A 1 96 ? -9.296 -0.583 13.173 1.00 68.69 96 THR A O 1
ATOM 761 N N . PRO A 1 97 ? -7.595 -1.133 14.538 1.00 62.44 97 PRO A N 1
ATOM 762 C CA . PRO A 1 97 ? -8.394 -2.068 15.312 1.00 62.44 97 PRO A CA 1
ATOM 763 C C . PRO A 1 97 ? -9.652 -1.395 15.859 1.00 62.44 97 PRO A C 1
ATOM 765 O O . PRO A 1 97 ? -9.579 -0.279 16.371 1.00 62.44 97 PRO A O 1
ATOM 768 N N . LYS A 1 98 ? -10.779 -2.113 15.833 1.00 66.88 98 LYS A N 1
ATOM 769 C CA . LYS A 1 98 ? -12.039 -1.695 16.470 1.00 66.88 98 LYS A CA 1
ATOM 770 C C . LYS A 1 98 ? -12.745 -0.504 15.821 1.00 66.88 98 LYS A C 1
ATOM 772 O O . LYS A 1 98 ? -13.773 -0.087 16.346 1.00 66.88 98 LYS A O 1
ATOM 777 N N . SER A 1 99 ? -12.248 0.030 14.710 1.00 65.50 99 SER A N 1
ATOM 778 C CA . SER A 1 99 ? -12.863 1.164 14.023 1.00 65.50 99 SER A CA 1
ATOM 779 C C . SER A 1 99 ? -13.176 0.851 12.566 1.00 65.50 99 SER A C 1
ATOM 781 O O . SER A 1 99 ? -12.387 0.228 11.864 1.00 65.50 99 SER A O 1
ATOM 783 N N . VAL A 1 100 ? -14.340 1.295 12.097 1.00 71.25 100 VAL A N 1
ATOM 784 C CA . VAL A 1 100 ? -14.757 1.176 10.694 1.00 71.25 100 VAL A CA 1
ATOM 785 C C . VAL A 1 100 ? -15.326 2.510 10.236 1.00 71.25 100 VAL A C 1
ATOM 787 O O . VAL A 1 100 ? -16.216 3.057 10.886 1.00 71.25 100 VAL A O 1
ATOM 790 N N . ALA A 1 101 ? -14.829 3.043 9.119 1.00 66.25 101 ALA A N 1
ATOM 791 C CA . ALA A 1 101 ? -15.451 4.194 8.471 1.00 66.25 101 ALA A CA 1
ATOM 792 C C . ALA A 1 101 ? -16.744 3.743 7.772 1.00 66.25 101 ALA A C 1
ATOM 794 O O . ALA A 1 101 ? -16.730 2.758 7.036 1.00 66.25 101 ALA A O 1
ATOM 795 N N . VAL A 1 102 ? -17.859 4.436 8.015 1.00 65.38 102 VAL A N 1
ATOM 796 C CA . VAL A 1 102 ? -19.189 4.018 7.529 1.00 65.38 102 VAL A CA 1
ATOM 797 C C . VAL A 1 102 ? -19.748 4.963 6.477 1.00 65.38 102 VAL A C 1
ATOM 799 O O . VAL A 1 102 ? -20.328 4.501 5.498 1.00 65.38 102 VAL A O 1
ATOM 802 N N . PHE A 1 103 ? -19.561 6.271 6.646 1.00 66.88 103 PHE A N 1
ATOM 803 C CA . PHE A 1 103 ? -20.065 7.260 5.698 1.00 66.88 103 PHE A CA 1
ATOM 804 C C . PHE A 1 103 ? -19.117 8.456 5.594 1.00 66.88 103 PHE A C 1
ATOM 806 O O . PHE A 1 103 ? -18.554 8.898 6.597 1.00 66.88 103 PHE A O 1
ATOM 813 N N . GLU A 1 104 ? -18.944 8.965 4.377 1.00 57.97 104 GLU A N 1
ATOM 814 C CA . GLU A 1 104 ? -18.221 10.203 4.091 1.00 57.97 104 GLU A CA 1
ATOM 815 C C . GLU A 1 104 ? -19.241 11.268 3.676 1.00 57.97 104 GLU A C 1
ATOM 817 O O . GLU A 1 104 ? -19.950 11.082 2.688 1.00 57.97 104 GLU A O 1
ATOM 822 N N . ASP A 1 105 ? -19.302 12.364 4.431 1.00 68.81 105 ASP A N 1
ATOM 823 C CA . ASP A 1 105 ? -20.124 13.539 4.130 1.00 68.81 105 ASP A CA 1
ATOM 824 C C . ASP A 1 105 ? -19.241 14.706 3.643 1.00 68.81 105 ASP A C 1
ATOM 826 O O . ASP A 1 105 ? -18.006 14.620 3.635 1.00 68.81 105 ASP A O 1
ATOM 830 N N . GLU A 1 106 ? -19.855 15.813 3.222 1.00 62.03 106 GLU A N 1
ATOM 831 C CA . GLU A 1 106 ? -19.156 16.988 2.700 1.00 62.03 106 GLU A CA 1
ATOM 832 C C . GLU A 1 106 ? -18.109 17.540 3.675 1.00 62.03 106 GLU A C 1
ATOM 834 O O . GLU A 1 106 ? -17.016 17.939 3.252 1.00 62.03 106 GLU A O 1
ATOM 839 N N . ASP A 1 107 ? -18.400 17.442 4.970 1.00 59.19 107 ASP A N 1
ATOM 840 C CA . ASP A 1 107 ? -17.608 18.028 6.039 1.00 59.19 107 ASP A CA 1
ATOM 841 C C . ASP A 1 107 ? -16.614 17.034 6.699 1.00 59.19 107 ASP A C 1
ATOM 843 O O . ASP A 1 107 ? -15.759 17.466 7.486 1.00 59.19 107 ASP A O 1
ATOM 847 N N . GLY A 1 108 ? -16.699 15.712 6.457 1.00 62.41 108 GLY A N 1
ATOM 848 C CA . GLY A 1 108 ? -15.907 14.721 7.214 1.00 62.41 108 GLY A CA 1
ATOM 849 C C . GLY A 1 108 ? -16.329 13.249 7.103 1.00 62.41 108 GLY A C 1
ATOM 850 O O . GLY A 1 108 ? -17.175 12.874 6.299 1.00 62.41 108 GLY A O 1
ATOM 851 N N . ILE A 1 109 ? -15.677 12.388 7.890 1.00 65.12 109 ILE A N 1
ATOM 852 C CA . ILE A 1 109 ? -15.852 10.928 7.893 1.00 65.12 109 ILE A CA 1
ATOM 853 C C . ILE A 1 109 ? -16.481 10.498 9.218 1.00 65.12 109 ILE A C 1
ATOM 855 O O . ILE A 1 109 ? -15.923 10.749 10.286 1.00 65.12 109 ILE A O 1
ATOM 859 N N . HIS A 1 110 ? -17.606 9.790 9.144 1.00 66.25 110 HIS A N 1
ATOM 860 C CA . HIS A 1 110 ? -18.232 9.136 10.288 1.00 66.25 110 HIS A CA 1
ATOM 861 C C . HIS A 1 110 ? -17.657 7.730 10.465 1.00 66.25 110 HIS A C 1
ATOM 863 O O . HIS A 1 110 ? -17.710 6.897 9.555 1.00 66.25 110 HIS A O 1
ATOM 869 N N . SER A 1 111 ? -17.131 7.451 11.654 1.00 62.66 111 SER A N 1
ATOM 870 C CA . SER A 1 111 ? -16.537 6.160 12.004 1.00 62.66 111 SER A CA 1
ATOM 871 C C . SER A 1 111 ? -17.260 5.511 13.176 1.00 62.66 111 SER A C 1
ATOM 873 O O . SER A 1 111 ? -17.565 6.176 14.160 1.00 62.66 111 SER A O 1
ATOM 875 N N . HIS A 1 112 ? -17.539 4.212 13.077 1.00 67.00 112 HIS A N 1
ATOM 876 C CA . HIS A 1 112 ? -17.989 3.402 14.203 1.00 67.00 112 HIS A CA 1
ATOM 877 C C . HIS A 1 112 ? -16.774 2.854 14.939 1.00 67.00 112 HIS A C 1
ATOM 879 O O . HIS A 1 112 ? -15.961 2.158 14.336 1.00 67.00 112 HIS A O 1
ATOM 885 N N . VAL A 1 113 ? -16.671 3.136 16.235 1.00 66.12 113 VAL A N 1
ATOM 886 C CA . VAL A 1 113 ? -15.599 2.652 17.107 1.00 66.12 113 VAL A CA 1
ATOM 887 C C . VAL A 1 113 ? -16.183 1.759 18.192 1.00 66.12 113 VAL A C 1
ATOM 889 O O . VAL A 1 113 ? -17.078 2.167 18.930 1.00 66.12 113 VAL A O 1
ATOM 892 N N . LEU A 1 114 ? -15.675 0.536 18.282 1.00 63.66 114 LEU A N 1
ATOM 893 C CA . LEU A 1 114 ? -15.983 -0.430 19.326 1.00 63.66 114 LEU A CA 1
ATOM 894 C C . LEU A 1 114 ? -15.061 -0.173 20.523 1.00 63.66 114 LEU A C 1
ATOM 896 O O . LEU A 1 114 ? -13.847 -0.377 20.448 1.00 63.66 114 LEU A O 1
ATOM 900 N N . ILE A 1 115 ? -15.628 0.277 21.639 1.00 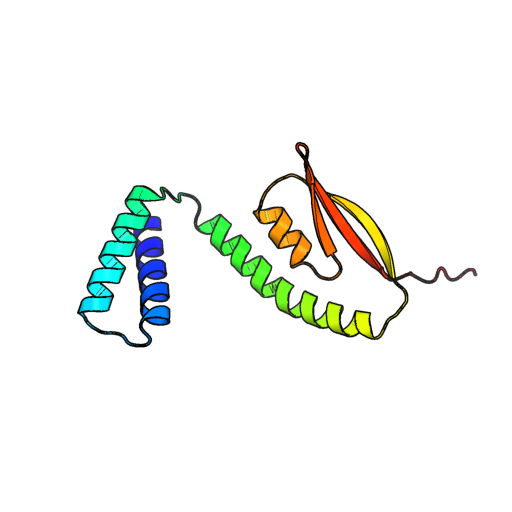62.34 115 ILE A N 1
ATOM 901 C CA . ILE A 1 115 ? -14.878 0.489 22.881 1.00 62.34 115 ILE A CA 1
ATOM 902 C C . ILE A 1 115 ? -15.239 -0.640 23.855 1.00 62.34 115 ILE A C 1
ATOM 904 O O . ILE A 1 115 ? -16.428 -0.875 24.091 1.00 62.34 115 ILE A O 1
ATOM 908 N N . PRO A 1 116 ? -14.248 -1.336 24.449 1.00 55.19 116 PRO A N 1
ATOM 909 C CA . PRO A 1 116 ? -14.531 -2.345 25.457 1.00 55.19 116 PRO A CA 1
ATOM 910 C C . PRO A 1 116 ? -15.192 -1.697 26.670 1.00 55.19 116 PRO A C 1
ATOM 912 O O . PRO A 1 116 ? -14.671 -0.718 27.211 1.00 55.19 116 PRO A O 1
ATOM 915 N N . ARG A 1 117 ? -16.323 -2.253 27.127 1.00 53.34 117 ARG A N 1
ATOM 916 C CA . ARG A 1 117 ? -16.955 -1.838 28.386 1.00 53.34 117 ARG A CA 1
ATOM 917 C C . ARG A 1 117 ? -15.957 -2.017 29.530 1.00 53.34 117 ARG A C 1
ATOM 919 O O . ARG A 1 117 ? -15.773 -3.120 30.047 1.00 53.34 117 ARG A O 1
ATOM 926 N N . ILE A 1 118 ? -15.329 -0.927 29.967 1.00 51.09 118 ILE A N 1
ATOM 927 C CA . ILE A 1 118 ? -14.619 -0.903 31.244 1.00 51.09 118 ILE A CA 1
ATOM 928 C C . ILE A 1 118 ? -15.706 -1.031 32.304 1.00 51.09 118 ILE A C 1
ATOM 930 O O . ILE A 1 118 ? -16.478 -0.101 32.537 1.00 51.09 118 ILE A O 1
ATOM 934 N N . ARG A 1 119 ? -15.810 -2.219 32.907 1.00 45.97 119 ARG A N 1
ATOM 935 C CA . ARG A 1 119 ? -16.677 -2.473 34.056 1.00 45.97 119 ARG A CA 1
ATOM 936 C C . ARG A 1 119 ? -16.263 -1.465 35.129 1.00 45.97 119 ARG A C 1
ATOM 938 O O . ARG A 1 119 ? -15.211 -1.640 35.741 1.00 45.97 119 ARG A O 1
ATOM 945 N N . ARG A 1 120 ? -17.033 -0.383 35.317 1.00 46.09 120 ARG A N 1
ATOM 946 C CA . ARG A 1 120 ? -16.877 0.460 36.506 1.00 46.09 120 ARG A CA 1
ATOM 947 C C . ARG A 1 120 ? -17.012 -0.493 37.686 1.00 46.09 120 ARG A C 1
ATOM 949 O O . ARG A 1 120 ? -18.064 -1.106 37.856 1.00 46.09 120 ARG A O 1
ATOM 956 N N . ARG A 1 121 ? -15.925 -0.687 38.436 1.00 45.97 121 ARG A N 1
ATOM 957 C CA . ARG A 1 121 ? -16.044 -1.126 39.822 1.00 45.97 121 ARG A CA 1
ATOM 958 C C . ARG A 1 121 ? -16.816 -0.009 40.507 1.00 45.97 121 ARG A C 1
ATOM 960 O O . ARG A 1 121 ? -16.279 1.075 40.703 1.00 45.97 121 ARG A O 1
ATOM 967 N N . GLU A 1 122 ? -18.098 -0.248 40.727 1.00 46.84 122 GLU A N 1
ATOM 968 C CA . GLU A 1 122 ? -18.801 0.386 41.828 1.00 46.84 122 GLU A CA 1
ATOM 969 C C . GLU A 1 122 ? -18.192 -0.232 43.092 1.00 46.84 122 GLU A C 1
ATOM 971 O O . GLU A 1 122 ? -18.423 -1.404 43.389 1.00 46.84 122 GLU A O 1
ATOM 976 N N . GLU A 1 123 ? -17.301 0.523 43.731 1.00 44.16 123 GLU A N 1
ATOM 977 C CA . GLU A 1 123 ? -16.928 0.380 45.141 1.00 44.16 123 GLU A CA 1
ATOM 978 C C . GLU A 1 123 ? -17.401 1.635 45.874 1.00 44.16 123 GLU A C 1
ATOM 980 O O . GLU A 1 123 ? -17.228 2.740 45.303 1.00 44.16 123 GLU A O 1
#